Protein AF-A0A3A6PXC2-F1 (afdb_monomer_lite)

Structure (mmCIF, N/CA/C/O backbone):
data_AF-A0A3A6PXC2-F1
#
_entry.id   AF-A0A3A6PXC2-F1
#
loop_
_atom_site.group_PDB
_atom_site.id
_atom_site.type_symbol
_atom_site.label_atom_id
_atom_site.label_alt_id
_atom_site.label_comp_id
_atom_site.label_asym_id
_atom_site.label_entity_id
_atom_site.label_seq_id
_atom_site.pdbx_PDB_ins_code
_atom_site.Cartn_x
_atom_site.Cartn_y
_atom_site.Cartn_z
_atom_site.occupancy
_atom_site.B_iso_or_equiv
_atom_site.auth_seq_id
_atom_site.auth_comp_id
_atom_site.auth_asym_id
_atom_site.auth_atom_id
_atom_site.pdbx_PDB_model_num
ATOM 1 N N . MET A 1 1 ? -45.594 3.879 29.339 1.00 39.38 1 MET A N 1
ATOM 2 C CA . MET A 1 1 ? -45.271 2.847 28.334 1.00 39.38 1 MET A CA 1
ATOM 3 C C . MET A 1 1 ? -44.007 3.295 27.635 1.00 39.38 1 MET A C 1
ATOM 5 O O . MET A 1 1 ? -43.981 4.380 27.077 1.00 39.38 1 MET A O 1
ATOM 9 N N . THR A 1 2 ? -42.947 2.521 27.830 1.00 51.12 2 THR A N 1
ATOM 10 C CA . THR A 1 2 ? -41.577 2.741 27.362 1.00 51.12 2 THR A CA 1
ATOM 11 C C . THR A 1 2 ? -41.504 2.611 25.846 1.00 51.12 2 THR A C 1
ATOM 13 O O . THR A 1 2 ? -41.830 1.552 25.313 1.00 51.12 2 THR A O 1
ATOM 16 N N . GLY A 1 3 ? -41.077 3.672 25.174 1.00 45.81 3 GLY A N 1
ATOM 17 C CA . GLY A 1 3 ? -40.909 3.715 23.724 1.00 45.81 3 GLY A CA 1
ATOM 18 C C . GLY A 1 3 ? -39.693 4.537 23.320 1.00 45.81 3 GLY A C 1
ATOM 1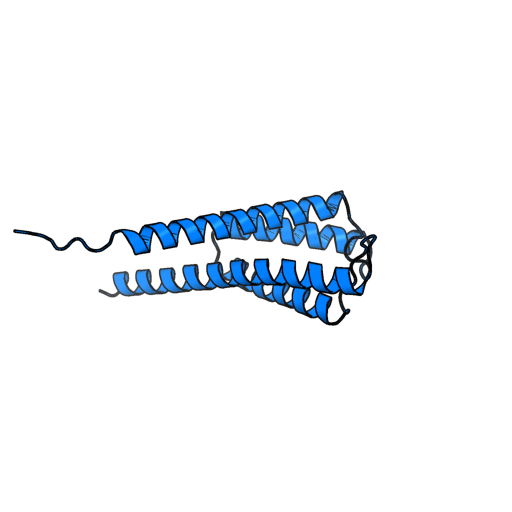9 O O . GLY A 1 3 ? -39.724 5.183 22.283 1.00 45.81 3 GLY A O 1
ATOM 20 N N . ASP A 1 4 ? -38.638 4.532 24.135 1.00 45.41 4 ASP A N 1
ATOM 21 C CA . ASP A 1 4 ? -37.338 5.064 23.731 1.00 45.41 4 ASP A CA 1
ATOM 22 C C . ASP A 1 4 ? -36.586 3.969 22.971 1.00 45.41 4 ASP A C 1
ATOM 24 O O . ASP A 1 4 ? -35.640 3.348 23.458 1.00 45.41 4 ASP A O 1
ATOM 28 N N . GLU A 1 5 ? -37.044 3.696 21.749 1.00 48.22 5 GLU A N 1
ATOM 29 C CA . GLU A 1 5 ? -36.219 3.023 20.753 1.00 48.22 5 GLU A CA 1
ATOM 30 C C . GLU A 1 5 ? -35.092 3.982 20.354 1.00 48.22 5 GLU A C 1
ATOM 32 O O . GLU A 1 5 ? -35.161 4.689 19.348 1.00 48.22 5 GLU A O 1
ATOM 37 N N . GLN A 1 6 ? -34.017 4.015 21.147 1.00 50.78 6 GLN A N 1
ATOM 38 C CA . GLN A 1 6 ? -32.737 4.507 20.648 1.00 50.78 6 GLN A CA 1
ATOM 39 C C . GLN A 1 6 ? -32.433 3.752 19.345 1.00 50.78 6 GLN A C 1
ATOM 41 O O . GLN A 1 6 ? -32.442 2.513 19.337 1.00 50.78 6 GLN A O 1
ATOM 46 N N . PRO A 1 7 ? -32.188 4.450 18.223 1.00 46.53 7 PRO A N 1
ATOM 47 C CA . PRO A 1 7 ? -32.048 3.778 16.947 1.00 46.53 7 PRO A CA 1
ATOM 48 C C . PRO A 1 7 ? -30.805 2.894 17.026 1.00 46.53 7 PRO A C 1
ATOM 50 O O . PRO A 1 7 ? -29.698 3.399 17.138 1.00 46.53 7 PRO A O 1
ATOM 53 N N . ARG A 1 8 ? -30.956 1.569 16.920 1.00 53.81 8 ARG A N 1
ATOM 54 C CA . ARG A 1 8 ? -29.842 0.594 16.837 1.00 53.81 8 ARG A CA 1
ATOM 55 C C . ARG A 1 8 ? -28.991 0.731 15.558 1.00 53.81 8 ARG A C 1
ATOM 57 O O . ARG A 1 8 ? -28.080 -0.057 15.321 1.00 53.81 8 ARG A O 1
ATOM 64 N N . LYS A 1 9 ? -29.288 1.718 14.707 1.00 49.50 9 LYS A N 1
ATOM 65 C CA . LYS A 1 9 ? -28.683 1.920 13.383 1.00 49.50 9 LYS A CA 1
ATOM 66 C C . LYS A 1 9 ? -27.254 2.511 13.359 1.00 49.50 9 LYS A C 1
ATOM 68 O O . LYS A 1 9 ? -26.530 2.121 12.447 1.00 49.50 9 LYS A O 1
ATOM 73 N N . PRO A 1 10 ? -26.775 3.368 14.287 1.00 56.66 10 PRO A N 1
ATOM 74 C CA . PRO A 1 10 ? -25.439 3.952 14.170 1.00 56.66 10 PRO A CA 1
ATOM 75 C C . PRO A 1 10 ? -24.327 2.938 14.487 1.00 56.66 10 PRO A C 1
ATOM 77 O O . PRO A 1 10 ? -23.282 2.962 13.843 1.00 56.66 10 PRO A O 1
ATOM 80 N N . VAL A 1 11 ? -24.570 1.989 15.400 1.00 58.62 11 VAL A N 1
ATOM 81 C CA . VAL A 1 11 ? -23.572 0.979 15.804 1.00 58.62 11 VAL A CA 1
ATOM 82 C C . VAL A 1 11 ? -23.338 -0.060 14.702 1.00 58.62 11 VAL A C 1
ATOM 84 O O . VAL A 1 11 ? -22.196 -0.397 14.398 1.00 58.62 11 VAL A O 1
ATOM 87 N N . ALA A 1 12 ? -24.406 -0.531 14.049 1.00 66.88 12 ALA A N 1
ATOM 88 C CA . ALA A 1 12 ? -24.303 -1.519 12.973 1.00 66.88 12 ALA A CA 1
ATOM 89 C C . ALA A 1 12 ? -23.594 -0.961 11.727 1.00 66.88 12 ALA A C 1
ATOM 91 O O . ALA A 1 12 ? -22.781 -1.654 11.119 1.00 66.88 12 ALA A O 1
ATOM 92 N N . VAL A 1 13 ? -23.860 0.302 11.371 1.00 72.19 13 VAL A N 1
ATOM 93 C CA . VAL A 1 13 ? -23.181 0.973 10.250 1.00 72.19 13 VAL A CA 1
ATOM 94 C C . VAL A 1 13 ? -21.704 1.196 10.573 1.00 72.19 13 VAL A C 1
ATOM 96 O O . VAL A 1 13 ? -20.858 0.917 9.729 1.00 72.19 13 VAL A O 1
ATOM 99 N N . GLY A 1 14 ? -21.377 1.617 11.801 1.00 73.88 14 GLY A N 1
ATOM 100 C CA . GLY A 1 14 ? -19.990 1.776 12.245 1.00 73.88 14 GLY A CA 1
ATOM 101 C C . GLY A 1 14 ? -19.184 0.476 12.160 1.00 73.88 14 GLY A C 1
ATOM 102 O O . GLY A 1 14 ? -18.092 0.472 11.593 1.00 73.88 14 GLY A O 1
ATOM 103 N N . LEU A 1 15 ? -19.749 -0.640 12.636 1.00 78.38 15 LEU A N 1
ATOM 104 C CA . LEU A 1 15 ? -19.118 -1.963 12.561 1.00 78.38 15 LEU A CA 1
ATOM 105 C C . LEU A 1 15 ? -18.942 -2.444 11.112 1.00 78.38 15 LEU A C 1
ATOM 107 O O . LEU A 1 15 ? -17.912 -3.023 10.765 1.00 78.38 15 LEU A O 1
ATOM 111 N N . LEU A 1 16 ? -19.934 -2.199 10.254 1.00 82.88 16 LEU A N 1
ATOM 112 C CA . LEU A 1 16 ? -19.885 -2.597 8.849 1.00 82.88 16 LEU A CA 1
ATOM 113 C C . LEU A 1 16 ? -18.808 -1.819 8.083 1.00 82.88 16 LEU A C 1
ATOM 115 O O . LEU A 1 16 ? -18.021 -2.424 7.357 1.00 82.88 16 LEU A O 1
ATOM 119 N N . VAL A 1 17 ? -18.718 -0.502 8.287 1.00 85.44 17 VAL A N 1
ATOM 120 C CA . VAL A 1 17 ? -17.665 0.334 7.688 1.00 85.44 17 VAL A CA 1
ATOM 121 C C . VAL A 1 17 ? -16.286 -0.081 8.202 1.00 85.44 17 VAL A C 1
ATOM 123 O O . VAL A 1 17 ? -15.352 -0.203 7.409 1.00 85.44 17 VAL A O 1
ATOM 126 N N . ASP A 1 18 ? -16.156 -0.360 9.501 1.00 85.06 18 ASP A N 1
ATOM 127 C CA . ASP A 1 18 ? -14.908 -0.843 10.096 1.00 85.06 18 ASP A CA 1
ATOM 128 C C . ASP A 1 18 ? -14.448 -2.170 9.471 1.00 85.06 18 ASP A C 1
ATOM 130 O O . ASP A 1 18 ? -13.289 -2.305 9.069 1.00 85.06 18 ASP A O 1
ATOM 134 N N . THR A 1 19 ? -15.380 -3.112 9.309 1.00 87.12 19 THR A N 1
ATOM 135 C CA . THR A 1 19 ? -15.132 -4.433 8.717 1.00 87.12 19 THR A CA 1
ATOM 136 C C . THR A 1 19 ? -14.744 -4.324 7.244 1.00 87.12 19 THR A C 1
ATOM 138 O O . THR A 1 19 ? -13.760 -4.931 6.825 1.00 87.12 19 THR A O 1
ATOM 141 N N . LEU A 1 20 ? -15.470 -3.518 6.460 1.00 90.44 20 LEU A N 1
ATOM 142 C CA . LEU A 1 20 ? -15.156 -3.273 5.049 1.00 90.44 20 LEU A CA 1
ATOM 143 C C . LEU A 1 20 ? -13.782 -2.621 4.883 1.00 90.44 20 LEU A C 1
ATOM 145 O O . LEU A 1 20 ? -13.010 -3.022 4.014 1.00 90.44 20 LEU A O 1
ATOM 149 N N . THR A 1 21 ? -13.454 -1.660 5.746 1.00 90.88 21 THR A N 1
ATOM 150 C CA . THR A 1 21 ? -12.146 -0.998 5.740 1.00 90.88 21 THR A CA 1
ATOM 151 C C . THR A 1 21 ? -11.038 -2.002 6.054 1.00 90.88 21 THR A C 1
ATOM 153 O O . THR A 1 21 ? -10.038 -2.056 5.344 1.00 90.88 21 THR A O 1
ATOM 156 N N . THR A 1 22 ? -11.222 -2.855 7.066 1.00 91.81 22 THR A N 1
ATOM 157 C CA . THR A 1 22 ? -10.271 -3.933 7.380 1.00 91.81 22 THR A CA 1
ATOM 158 C C . THR A 1 22 ? -10.102 -4.899 6.209 1.00 91.81 22 THR A C 1
ATOM 160 O O . THR A 1 22 ? -8.975 -5.243 5.862 1.00 91.81 22 THR A O 1
ATOM 163 N N . ALA A 1 23 ? -11.198 -5.321 5.575 1.00 93.62 23 ALA A N 1
ATOM 164 C CA . ALA A 1 23 ? -11.156 -6.237 4.440 1.00 93.62 23 ALA A CA 1
ATOM 165 C C . ALA A 1 23 ? -10.403 -5.629 3.248 1.00 93.62 23 ALA A C 1
ATOM 167 O O . ALA A 1 23 ? -9.532 -6.284 2.679 1.00 93.62 23 ALA A O 1
ATOM 168 N N . LEU A 1 24 ? -10.672 -4.362 2.920 1.00 94.81 24 LEU A N 1
ATOM 169 C CA . LEU A 1 24 ? -9.951 -3.616 1.887 1.00 94.81 24 LEU A CA 1
ATOM 170 C C . LEU A 1 24 ? -8.442 -3.581 2.168 1.00 94.81 24 LEU A C 1
ATOM 172 O O . LEU A 1 24 ? -7.641 -3.835 1.271 1.00 94.81 24 LEU A O 1
ATOM 176 N N . LEU A 1 25 ? -8.057 -3.303 3.415 1.00 94.38 25 LEU A N 1
ATOM 177 C CA . LEU A 1 25 ? -6.659 -3.290 3.842 1.00 94.38 25 LEU A CA 1
ATOM 178 C C . LEU A 1 25 ? -6.012 -4.673 3.696 1.00 94.38 25 LEU A C 1
ATOM 180 O O . LEU A 1 25 ? -4.928 -4.782 3.133 1.00 94.38 25 LEU A O 1
ATOM 184 N N . ILE A 1 26 ? -6.687 -5.745 4.113 1.00 95.06 26 ILE A N 1
ATOM 185 C CA . ILE A 1 26 ? -6.180 -7.115 3.938 1.00 95.06 26 ILE A CA 1
ATOM 186 C C . ILE A 1 26 ? -5.982 -7.441 2.452 1.00 95.06 26 ILE A C 1
ATOM 188 O O . ILE A 1 26 ? -4.926 -7.949 2.075 1.00 95.06 26 ILE A O 1
ATOM 192 N N . VAL A 1 27 ? -6.958 -7.117 1.600 1.00 96.38 27 VAL A N 1
ATOM 193 C CA . VAL A 1 27 ? -6.854 -7.328 0.147 1.00 96.38 27 VAL A CA 1
ATOM 194 C C . VAL A 1 27 ? -5.666 -6.559 -0.424 1.00 96.38 27 VAL A C 1
ATOM 196 O O . VAL A 1 27 ? -4.891 -7.120 -1.195 1.00 96.38 27 VAL A O 1
ATOM 199 N N . TRP A 1 28 ? -5.469 -5.308 -0.006 1.00 95.12 28 TRP A N 1
ATOM 200 C CA . TRP A 1 28 ? -4.329 -4.504 -0.439 1.00 95.12 28 TRP A CA 1
ATOM 201 C C . TRP A 1 28 ? -2.988 -5.085 0.016 1.00 95.12 28 TRP A C 1
ATOM 203 O O . TRP A 1 28 ? -2.034 -5.127 -0.760 1.00 95.12 28 TRP A O 1
ATOM 213 N N . ALA A 1 29 ? -2.910 -5.584 1.251 1.00 95.44 29 ALA A N 1
ATOM 214 C CA . ALA A 1 29 ? -1.707 -6.235 1.749 1.00 95.44 29 ALA A CA 1
ATOM 215 C C . ALA A 1 29 ? -1.350 -7.476 0.927 1.00 95.44 29 ALA A C 1
ATOM 217 O O . ALA A 1 29 ? -0.198 -7.650 0.535 1.00 95.44 29 ALA A O 1
ATOM 218 N N . ILE A 1 30 ? -2.344 -8.318 0.635 1.00 95.81 30 ILE A N 1
ATOM 219 C CA . ILE A 1 30 ? -2.161 -9.511 -0.194 1.00 95.81 30 ILE A CA 1
ATOM 220 C C . ILE A 1 30 ? -1.746 -9.108 -1.611 1.00 95.81 30 ILE A C 1
ATOM 222 O O . ILE A 1 30 ? -0.823 -9.704 -2.158 1.00 95.81 30 ILE A O 1
ATOM 226 N N . ALA A 1 31 ? -2.363 -8.076 -2.191 1.00 94.50 31 ALA A N 1
ATOM 227 C CA . ALA A 1 31 ? -1.980 -7.568 -3.504 1.00 94.50 31 ALA A CA 1
ATOM 228 C C . ALA A 1 31 ? -0.512 -7.108 -3.534 1.00 94.50 31 ALA A C 1
ATOM 230 O O . ALA A 1 31 ? 0.208 -7.459 -4.464 1.00 94.50 31 ALA A O 1
ATOM 231 N N . ALA A 1 32 ? -0.039 -6.406 -2.498 1.00 93.69 32 ALA A N 1
ATOM 232 C CA . ALA A 1 32 ? 1.362 -5.999 -2.379 1.00 93.69 32 ALA A CA 1
ATOM 233 C C . ALA A 1 32 ? 2.318 -7.203 -2.238 1.00 93.69 32 ALA A C 1
ATOM 235 O O . ALA A 1 32 ? 3.371 -7.238 -2.874 1.00 93.69 32 ALA A O 1
ATOM 236 N N . LEU A 1 33 ? 1.939 -8.223 -1.460 1.00 96.06 33 LEU A N 1
ATOM 237 C CA . LEU A 1 33 ? 2.711 -9.467 -1.334 1.00 96.06 33 LEU A CA 1
ATOM 238 C C . LEU A 1 33 ? 2.754 -10.262 -2.642 1.00 96.06 33 LEU A C 1
ATOM 240 O O . LEU A 1 33 ? 3.781 -10.832 -2.981 1.00 96.06 33 LEU A O 1
ATOM 244 N N . MET A 1 34 ? 1.656 -10.302 -3.392 1.00 95.44 34 MET A N 1
ATOM 245 C CA . MET A 1 34 ? 1.632 -10.961 -4.696 1.00 95.44 34 MET A CA 1
ATOM 246 C C . MET A 1 34 ? 2.438 -10.173 -5.727 1.00 95.44 34 MET A C 1
ATOM 248 O O . MET A 1 34 ? 3.163 -10.772 -6.519 1.00 95.44 34 MET A O 1
ATOM 252 N N . ALA A 1 35 ? 2.366 -8.840 -5.697 1.00 91.81 35 ALA A N 1
ATOM 253 C CA . ALA A 1 35 ? 3.139 -7.979 -6.583 1.00 91.81 35 ALA A CA 1
ATOM 254 C C . ALA A 1 35 ? 4.651 -8.171 -6.394 1.00 91.81 35 ALA A C 1
ATOM 256 O O . ALA A 1 35 ? 5.368 -8.222 -7.387 1.00 91.81 35 ALA A O 1
ATOM 257 N N . SER A 1 36 ? 5.134 -8.387 -5.164 1.00 93.69 36 SER A N 1
ATOM 258 C CA . SER A 1 36 ? 6.565 -8.634 -4.922 1.00 93.69 36 SER A CA 1
ATOM 259 C C . SER A 1 36 ? 7.101 -9.907 -5.589 1.00 93.69 36 SER A C 1
ATOM 261 O O . SER A 1 36 ? 8.298 -9.992 -5.854 1.00 93.69 36 SER A O 1
ATOM 263 N N . VAL A 1 37 ? 6.231 -10.880 -5.877 1.00 94.19 37 VAL A N 1
ATOM 264 C CA . VAL A 1 37 ? 6.596 -12.160 -6.500 1.00 94.19 37 VAL A CA 1
ATOM 265 C C . VAL A 1 37 ? 6.303 -12.155 -7.999 1.00 94.19 37 VAL A C 1
ATOM 267 O O . VAL A 1 37 ? 7.130 -12.587 -8.795 1.00 94.19 37 VAL A O 1
ATOM 270 N N . VAL A 1 38 ? 5.118 -11.683 -8.389 1.00 93.44 38 VAL A N 1
ATOM 271 C CA . VAL A 1 38 ? 4.609 -11.780 -9.766 1.00 93.44 38 VAL A CA 1
ATOM 272 C C . VAL A 1 38 ? 5.058 -10.599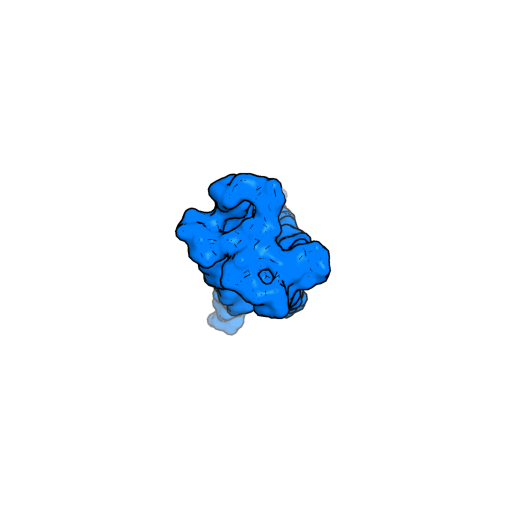 -10.629 1.00 93.44 38 VAL A C 1
ATOM 274 O O . VAL A 1 38 ? 5.220 -10.750 -11.837 1.00 93.44 38 VAL A O 1
ATOM 277 N N . ALA A 1 39 ? 5.278 -9.431 -10.026 1.00 91.00 39 ALA A N 1
ATOM 278 C CA . ALA A 1 39 ? 5.713 -8.216 -10.707 1.00 91.00 39 ALA A CA 1
ATOM 279 C C . ALA A 1 39 ? 6.825 -7.511 -9.900 1.00 91.00 39 ALA A C 1
ATOM 281 O O . ALA A 1 39 ? 6.645 -6.379 -9.447 1.00 91.00 39 ALA A O 1
ATOM 282 N N . PRO A 1 40 ? 7.987 -8.162 -9.696 1.00 90.25 40 PRO A N 1
ATOM 283 C CA . PRO A 1 40 ? 9.037 -7.650 -8.813 1.00 90.25 40 PRO A CA 1
ATOM 284 C C . PRO A 1 40 ? 9.619 -6.306 -9.285 1.00 90.25 40 PRO A C 1
ATOM 286 O O . PRO A 1 40 ? 10.083 -5.519 -8.463 1.00 90.25 40 PRO A O 1
ATOM 289 N N . ASP A 1 41 ? 9.519 -5.998 -10.580 1.00 91.88 41 ASP A N 1
ATOM 290 C CA . ASP A 1 41 ? 9.955 -4.740 -11.204 1.00 91.88 41 ASP A CA 1
ATOM 291 C C . ASP A 1 41 ? 8.859 -3.667 -11.300 1.00 91.88 41 ASP A C 1
ATOM 293 O O . ASP A 1 41 ? 9.027 -2.666 -11.992 1.00 91.88 41 ASP A O 1
ATOM 297 N N . LEU A 1 42 ? 7.719 -3.855 -10.626 1.00 89.00 42 LEU A N 1
ATOM 298 C CA . LEU A 1 42 ? 6.545 -2.993 -10.782 1.00 89.00 42 LEU A CA 1
ATOM 299 C C . LEU A 1 42 ? 6.829 -1.506 -10.482 1.00 89.00 42 LEU A C 1
ATOM 301 O O . LEU A 1 42 ? 6.226 -0.644 -11.125 1.00 89.00 42 LEU A O 1
ATOM 305 N N . ILE A 1 43 ? 7.762 -1.183 -9.576 1.00 89.50 43 ILE A N 1
ATOM 306 C CA . ILE A 1 43 ? 8.297 0.180 -9.428 1.00 89.50 43 ILE A CA 1
ATOM 307 C C . ILE A 1 43 ? 9.506 0.336 -10.361 1.00 89.50 43 ILE A C 1
ATOM 309 O O . ILE A 1 43 ? 10.641 0.033 -10.000 1.00 89.50 43 ILE A O 1
ATOM 313 N N . GLY A 1 44 ? 9.261 0.847 -11.567 1.00 84.81 44 GLY A N 1
ATOM 314 C CA . GLY A 1 44 ? 10.227 0.897 -12.667 1.00 84.81 44 GLY A CA 1
ATOM 315 C C . GLY A 1 44 ? 11.384 1.887 -12.495 1.00 84.81 44 GLY A C 1
ATOM 316 O O . GLY A 1 44 ? 12.284 1.923 -13.328 1.00 84.81 44 GLY A O 1
ATOM 317 N N . ASN A 1 45 ? 11.378 2.713 -11.446 1.00 87.50 45 ASN A N 1
ATOM 318 C CA . ASN A 1 45 ? 12.502 3.581 -11.077 1.00 87.50 45 ASN A CA 1
ATOM 319 C C . ASN A 1 45 ? 13.354 3.029 -9.916 1.00 87.50 45 ASN A C 1
ATOM 321 O O . ASN A 1 45 ? 14.291 3.702 -9.487 1.00 87.50 45 ASN A O 1
ATOM 325 N N . LEU A 1 46 ? 13.048 1.831 -9.412 1.00 88.38 46 LEU A N 1
ATOM 326 C CA . LEU A 1 46 ? 13.857 1.111 -8.428 1.00 88.38 46 LEU A CA 1
ATOM 327 C C . LEU A 1 46 ? 14.488 -0.129 -9.068 1.00 88.38 46 LEU A C 1
ATOM 329 O O . LEU A 1 46 ? 13.960 -0.690 -10.021 1.00 88.38 46 LEU A O 1
ATOM 333 N N . VAL A 1 47 ? 15.611 -0.589 -8.513 1.00 92.50 47 VAL A N 1
ATOM 334 C CA . VAL A 1 47 ? 16.149 -1.912 -8.868 1.00 92.50 47 VAL A CA 1
ATOM 335 C C . VAL A 1 47 ? 15.229 -3.013 -8.332 1.00 92.50 47 VAL A C 1
ATOM 337 O O . VAL A 1 47 ? 14.681 -2.877 -7.233 1.00 92.50 47 VAL A O 1
ATOM 340 N N . THR A 1 48 ? 15.112 -4.121 -9.069 1.00 89.31 48 THR A N 1
ATOM 341 C CA . THR A 1 48 ? 14.212 -5.256 -8.786 1.00 89.31 48 THR A CA 1
ATOM 342 C C . THR A 1 48 ? 14.158 -5.667 -7.312 1.00 89.31 48 THR A C 1
ATOM 344 O O . THR A 1 48 ? 13.059 -5.757 -6.762 1.00 89.31 48 THR A O 1
ATOM 347 N N . PRO A 1 49 ? 15.296 -5.855 -6.602 1.00 91.62 49 PRO A N 1
ATOM 348 C CA . PRO A 1 49 ? 15.254 -6.304 -5.211 1.00 91.62 49 PRO A CA 1
ATOM 349 C C . PRO A 1 49 ? 14.644 -5.263 -4.267 1.00 91.62 49 PRO A C 1
ATOM 351 O O . PRO A 1 49 ? 13.970 -5.625 -3.306 1.00 91.62 49 PRO A O 1
ATOM 354 N N . LEU A 1 50 ? 14.860 -3.970 -4.537 1.00 91.31 50 LEU A N 1
ATOM 355 C CA . LEU A 1 50 ? 14.287 -2.886 -3.737 1.00 91.31 50 LEU A CA 1
ATOM 356 C C . LEU A 1 50 ? 12.793 -2.725 -4.013 1.00 91.31 50 LEU A C 1
ATOM 358 O O . LEU A 1 50 ? 12.024 -2.562 -3.069 1.00 91.31 50 LEU A O 1
ATOM 362 N N . SER A 1 51 ? 12.377 -2.814 -5.279 1.00 91.88 51 SER A N 1
ATOM 363 C CA . SER A 1 51 ? 10.962 -2.785 -5.662 1.00 91.88 51 SER A CA 1
ATOM 364 C C . SER A 1 51 ? 10.203 -3.938 -4.992 1.00 91.88 51 SER A C 1
ATOM 366 O O . SER A 1 51 ? 9.340 -3.690 -4.145 1.00 91.88 51 SER A O 1
ATOM 368 N N . ALA A 1 52 ? 10.606 -5.187 -5.242 1.00 91.69 52 ALA A N 1
ATOM 369 C CA . ALA A 1 52 ? 9.996 -6.369 -4.635 1.00 91.69 52 ALA A CA 1
ATOM 370 C C . ALA A 1 52 ? 10.045 -6.339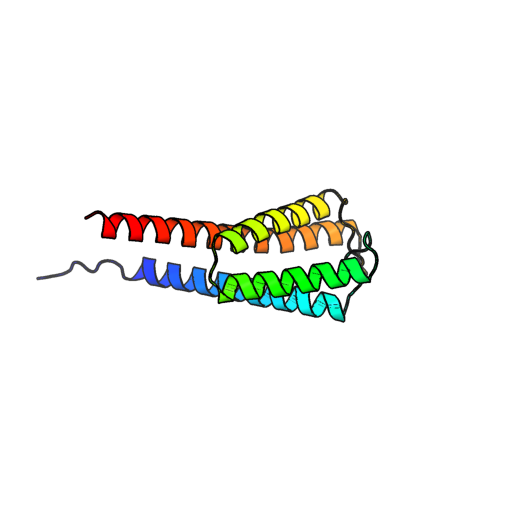 -3.098 1.00 91.69 52 ALA A C 1
ATOM 372 O O . ALA A 1 52 ? 9.032 -6.566 -2.432 1.00 91.69 52 ALA A O 1
ATOM 373 N N . GLY A 1 53 ? 11.204 -6.001 -2.522 1.00 92.81 53 GLY A N 1
ATOM 374 C CA . GLY A 1 53 ? 11.389 -5.913 -1.075 1.00 92.81 53 GLY A CA 1
ATOM 375 C C . GLY A 1 53 ? 10.477 -4.873 -0.425 1.00 92.81 53 GLY A C 1
ATOM 376 O O . GLY A 1 53 ? 9.872 -5.150 0.609 1.00 92.81 53 GLY A O 1
ATOM 377 N N . SER A 1 54 ? 10.317 -3.701 -1.047 1.00 92.00 54 SER A N 1
ATOM 378 C CA . SER A 1 54 ? 9.432 -2.647 -0.539 1.00 92.00 54 SER A CA 1
ATOM 379 C C . SER A 1 54 ? 7.961 -3.071 -0.547 1.00 92.00 54 SER A C 1
ATOM 381 O O . SER A 1 54 ? 7.260 -2.854 0.440 1.00 92.00 54 SER A O 1
ATOM 383 N N . MET A 1 55 ? 7.505 -3.756 -1.599 1.00 93.50 55 MET A N 1
ATOM 384 C CA . MET A 1 55 ? 6.134 -4.270 -1.690 1.00 93.50 55 MET A CA 1
ATOM 385 C C . MET A 1 55 ? 5.871 -5.373 -0.668 1.00 93.50 55 MET A C 1
ATOM 387 O O . MET A 1 55 ? 4.848 -5.348 0.017 1.00 93.50 55 MET A O 1
ATOM 391 N N . ALA A 1 56 ? 6.823 -6.297 -0.511 1.00 95.25 56 ALA A N 1
ATOM 392 C CA . ALA A 1 56 ? 6.738 -7.344 0.497 1.00 95.25 56 ALA A CA 1
ATOM 393 C C . ALA A 1 56 ? 6.670 -6.747 1.910 1.00 95.25 56 ALA A C 1
ATOM 395 O O . ALA A 1 56 ? 5.807 -7.120 2.704 1.00 95.25 56 ALA A O 1
ATOM 396 N N . LEU A 1 57 ? 7.534 -5.771 2.203 1.00 95.31 57 LEU A N 1
ATOM 397 C CA . LEU A 1 57 ? 7.555 -5.078 3.485 1.00 95.31 57 LEU A CA 1
ATOM 398 C C . LEU A 1 57 ? 6.236 -4.343 3.753 1.00 95.31 57 LEU A C 1
ATOM 400 O O . LEU A 1 57 ? 5.686 -4.483 4.841 1.00 95.31 57 LEU A O 1
ATOM 404 N N . ILE A 1 58 ? 5.704 -3.602 2.776 1.00 93.56 58 ILE A N 1
ATOM 405 C CA . ILE A 1 58 ? 4.417 -2.903 2.911 1.00 93.56 58 ILE A CA 1
ATOM 406 C C . ILE A 1 58 ? 3.293 -3.902 3.192 1.00 93.56 58 ILE A C 1
ATOM 408 O O . ILE A 1 58 ? 2.526 -3.697 4.131 1.00 93.56 58 ILE A O 1
ATOM 412 N N . GLY A 1 59 ? 3.215 -4.997 2.433 1.00 93.75 59 GLY A N 1
ATOM 413 C CA . GLY A 1 59 ? 2.201 -6.029 2.637 1.00 93.75 59 GLY A CA 1
ATOM 414 C C . GLY A 1 59 ? 2.271 -6.651 4.035 1.00 93.75 59 GLY A C 1
ATOM 415 O O . GLY A 1 59 ? 1.261 -6.723 4.735 1.00 93.75 59 GLY A O 1
ATOM 416 N N . LEU A 1 60 ? 3.472 -7.017 4.493 1.00 96.62 60 LEU A N 1
ATOM 417 C CA . LEU A 1 60 ? 3.678 -7.564 5.837 1.00 96.62 60 LEU A CA 1
ATOM 418 C C . LEU A 1 60 ? 3.340 -6.553 6.937 1.00 96.62 60 LEU A C 1
ATOM 420 O O . LEU A 1 60 ? 2.655 -6.905 7.896 1.00 96.62 60 LEU A O 1
ATOM 424 N N . LEU A 1 61 ? 3.781 -5.299 6.804 1.00 95.62 61 LEU A N 1
ATOM 425 C CA . LEU A 1 61 ? 3.491 -4.246 7.778 1.00 95.62 61 LEU A CA 1
ATOM 426 C C . LEU A 1 61 ? 1.997 -3.946 7.865 1.00 95.62 61 LEU A C 1
ATOM 428 O O . LEU A 1 61 ? 1.501 -3.657 8.951 1.00 95.62 61 LEU A O 1
ATOM 432 N N . LEU A 1 62 ? 1.276 -4.028 6.750 1.00 93.56 62 LEU A N 1
ATOM 433 C CA . LEU A 1 62 ? -0.151 -3.746 6.708 1.00 93.56 62 LEU A CA 1
ATOM 434 C C . LEU A 1 62 ? -0.969 -4.896 7.314 1.00 93.56 62 LEU A C 1
ATOM 436 O O . LEU A 1 62 ? -1.853 -4.632 8.129 1.00 93.56 62 LEU A O 1
ATOM 440 N N . LEU A 1 63 ? -0.607 -6.161 7.051 1.00 95.31 63 LEU A N 1
ATOM 441 C CA . LEU A 1 63 ? -1.159 -7.307 7.794 1.00 95.31 63 LEU A CA 1
ATOM 442 C C . LEU A 1 63 ? -0.842 -7.210 9.288 1.00 95.31 63 LEU A C 1
ATOM 444 O O . LEU A 1 63 ? -1.712 -7.438 10.125 1.00 95.31 63 LEU A O 1
ATOM 448 N N . TRP A 1 64 ? 0.387 -6.828 9.632 1.00 94.75 64 TRP A N 1
ATOM 449 C CA . TRP A 1 64 ? 0.800 -6.646 11.019 1.00 94.75 64 TRP A CA 1
ATOM 450 C C . TRP A 1 64 ? 0.016 -5.527 11.713 1.00 94.75 64 TRP A C 1
ATOM 452 O O . TRP A 1 64 ? -0.406 -5.690 12.858 1.00 94.75 64 TRP A O 1
ATOM 462 N N . ALA A 1 65 ? -0.234 -4.412 11.022 1.00 91.94 65 ALA A N 1
ATOM 463 C CA . ALA A 1 65 ? -1.043 -3.306 11.524 1.00 91.94 65 ALA A CA 1
ATOM 464 C C . ALA A 1 65 ? -2.487 -3.742 11.802 1.00 91.94 65 ALA A C 1
ATOM 466 O O . ALA A 1 65 ? -3.024 -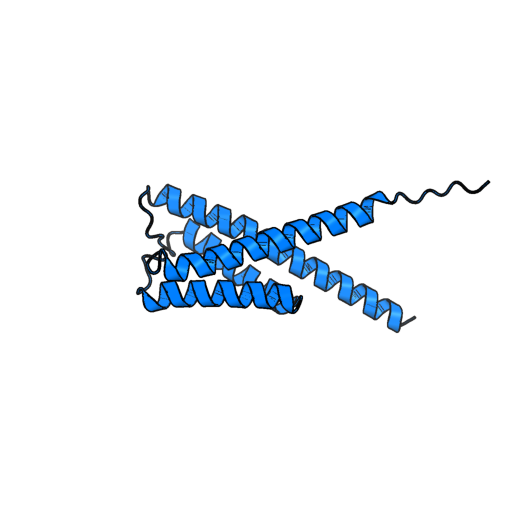3.394 12.854 1.00 91.94 65 ALA A O 1
ATOM 467 N N . VAL A 1 66 ? -3.073 -4.550 10.908 1.00 92.25 66 VAL A N 1
ATOM 468 C CA . VAL A 1 66 ? -4.405 -5.149 11.083 1.00 92.25 66 VAL A CA 1
ATOM 469 C C . VAL A 1 66 ? -4.433 -6.111 12.271 1.00 92.25 66 VAL A C 1
ATOM 471 O O . VAL A 1 66 ? -5.281 -5.960 13.145 1.00 92.25 66 VAL A O 1
ATOM 474 N N . LEU A 1 67 ? -3.481 -7.043 12.362 1.00 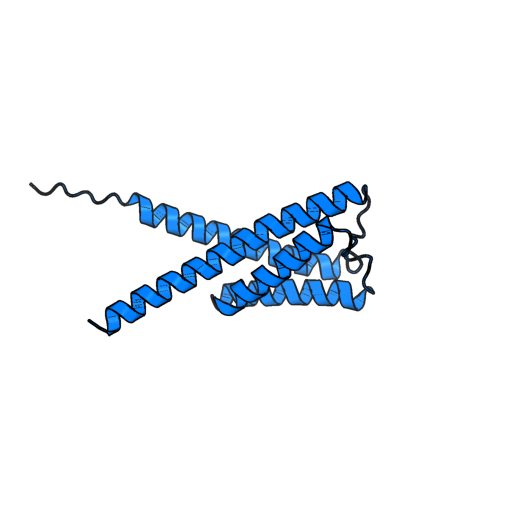92.19 67 LEU A N 1
ATOM 475 C CA . LEU A 1 67 ? -3.416 -8.032 13.446 1.00 92.19 67 LEU A CA 1
ATOM 476 C C . LEU A 1 67 ? -3.209 -7.394 14.823 1.00 92.19 67 LEU A C 1
ATOM 478 O O . LEU A 1 67 ? -3.832 -7.797 15.801 1.00 92.19 67 LEU A O 1
ATOM 482 N N . ARG A 1 68 ? -2.325 -6.395 14.914 1.00 89.50 68 ARG A N 1
ATOM 483 C CA . ARG A 1 68 ? -2.045 -5.669 16.165 1.00 89.50 68 ARG A CA 1
ATOM 484 C C . ARG A 1 68 ? -3.060 -4.567 16.450 1.00 89.50 68 ARG A C 1
ATOM 486 O O . ARG A 1 68 ? -2.972 -3.956 17.511 1.00 89.50 68 ARG A O 1
ATOM 493 N N . ASN A 1 69 ? -3.954 -4.284 15.503 1.00 86.25 69 ASN A N 1
ATOM 494 C CA . ASN A 1 69 ? -4.893 -3.168 15.527 1.00 86.25 69 ASN A CA 1
ATOM 495 C C . ASN A 1 69 ? -4.231 -1.846 15.978 1.00 86.25 69 ASN A C 1
ATOM 497 O O . ASN A 1 69 ? -4.693 -1.161 16.889 1.00 86.25 69 ASN A O 1
ATOM 501 N N . SER A 1 70 ? -3.069 -1.525 15.396 1.00 86.31 70 SER A N 1
ATOM 502 C CA . SER A 1 70 ? -2.185 -0.465 15.900 1.00 86.31 70 SER A CA 1
ATOM 503 C C . SER A 1 70 ? -2.397 0.866 15.185 1.00 86.31 70 SER A C 1
ATOM 505 O O . SER A 1 70 ? -2.033 1.024 14.018 1.00 86.31 70 SER A O 1
ATOM 507 N N . ARG A 1 71 ? -2.879 1.873 15.928 1.00 85.75 71 ARG A N 1
ATOM 508 C CA . ARG A 1 71 ? -3.066 3.250 15.436 1.00 85.75 71 ARG A CA 1
ATOM 509 C C . ARG A 1 71 ? -1.802 3.830 14.806 1.00 85.75 71 ARG A C 1
ATOM 511 O O . ARG A 1 71 ? -1.875 4.461 13.758 1.00 85.75 71 ARG A O 1
ATOM 518 N N . ILE A 1 72 ? -0.653 3.663 15.463 1.00 88.44 72 ILE A N 1
ATOM 519 C CA . ILE A 1 72 ? 0.601 4.286 15.017 1.00 88.44 72 ILE A CA 1
ATOM 520 C C . ILE A 1 72 ? 1.046 3.664 13.690 1.00 88.44 72 ILE A C 1
ATOM 522 O O . ILE A 1 72 ? 1.457 4.385 12.785 1.00 88.44 72 ILE A O 1
ATOM 526 N N . LEU A 1 73 ? 0.911 2.341 13.548 1.00 90.88 73 LEU A N 1
ATOM 527 C CA . LEU A 1 73 ? 1.245 1.657 12.299 1.00 90.88 73 LEU A CA 1
ATOM 528 C C . LEU A 1 73 ? 0.315 2.079 11.162 1.00 90.88 73 LEU A C 1
ATOM 530 O O . LEU A 1 73 ? 0.807 2.390 10.081 1.00 90.88 73 LEU A O 1
ATOM 534 N N . PHE A 1 74 ? -0.995 2.174 11.407 1.00 92.44 74 PHE A N 1
ATOM 535 C CA . PHE A 1 74 ? -1.924 2.696 10.402 1.00 92.44 74 PHE A CA 1
ATOM 536 C C . PHE A 1 74 ? -1.592 4.136 10.000 1.00 92.44 74 PHE A C 1
ATOM 538 O O . PHE A 1 74 ? -1.580 4.437 8.809 1.00 92.44 74 PHE A O 1
ATOM 545 N N . GLY A 1 75 ? -1.235 4.999 10.956 1.00 90.44 75 GLY A N 1
ATOM 546 C CA . GLY A 1 75 ? -0.844 6.381 10.676 1.00 90.44 75 GLY A CA 1
ATOM 547 C C . GLY A 1 75 ? 0.443 6.485 9.853 1.00 90.44 75 GLY A C 1
ATOM 548 O O . GLY A 1 75 ? 0.498 7.239 8.883 1.00 90.44 75 GLY A O 1
ATOM 549 N N . MET A 1 76 ? 1.469 5.694 10.184 1.00 94.81 76 MET A N 1
ATOM 550 C CA . MET A 1 76 ? 2.718 5.651 9.412 1.00 94.81 76 MET A CA 1
ATOM 551 C C . MET A 1 76 ? 2.495 5.121 7.991 1.00 94.81 76 MET A C 1
ATOM 553 O O . MET A 1 76 ? 2.985 5.710 7.026 1.00 94.81 76 MET A O 1
ATOM 557 N N . LEU A 1 77 ? 1.714 4.047 7.846 1.00 94.12 77 LEU A N 1
ATOM 558 C CA . LEU A 1 77 ? 1.357 3.495 6.540 1.00 94.12 77 LEU A CA 1
ATOM 559 C C . LEU A 1 77 ? 0.506 4.477 5.727 1.00 94.12 77 LEU A C 1
ATOM 561 O O . LEU A 1 77 ? 0.687 4.562 4.514 1.00 94.12 77 LEU A O 1
ATOM 565 N N . ALA A 1 78 ? -0.377 5.250 6.369 1.00 94.50 78 ALA A N 1
ATOM 566 C CA . ALA A 1 78 ? -1.158 6.288 5.702 1.00 94.50 78 ALA A CA 1
ATOM 567 C C . ALA A 1 78 ? -0.243 7.347 5.078 1.00 94.50 78 ALA A C 1
ATOM 569 O O . ALA A 1 78 ? -0.367 7.631 3.890 1.00 94.50 78 ALA A O 1
ATOM 570 N N . LEU A 1 79 ? 0.720 7.875 5.843 1.00 94.56 79 LEU A N 1
ATOM 571 C CA . LEU A 1 79 ? 1.689 8.855 5.342 1.00 94.56 79 LEU A CA 1
ATOM 572 C C . LEU A 1 79 ? 2.519 8.296 4.180 1.00 94.56 79 LEU A C 1
ATOM 574 O O . LEU A 1 79 ? 2.666 8.963 3.157 1.00 94.56 79 LEU A O 1
ATOM 578 N N . GLY A 1 80 ? 3.005 7.058 4.303 1.00 92.25 80 GLY A N 1
ATOM 579 C CA . GLY A 1 80 ? 3.727 6.386 3.222 1.00 92.25 80 GLY A CA 1
ATOM 580 C C . GLY A 1 80 ? 2.875 6.229 1.960 1.00 92.25 80 GLY A C 1
ATOM 581 O O . GLY A 1 80 ? 3.326 6.548 0.863 1.00 92.25 80 GLY A O 1
ATOM 582 N N . THR A 1 81 ? 1.614 5.818 2.114 1.00 93.56 81 THR A N 1
ATOM 583 C CA . THR A 1 81 ? 0.679 5.617 0.995 1.00 93.56 81 THR A CA 1
ATOM 584 C C . THR A 1 81 ? 0.300 6.941 0.323 1.00 93.56 81 THR A C 1
ATOM 586 O O . THR A 1 81 ? 0.223 7.005 -0.902 1.00 93.56 81 THR A O 1
ATOM 589 N N . ILE A 1 82 ? 0.148 8.027 1.090 1.00 93.69 82 ILE A N 1
ATOM 590 C CA . ILE A 1 82 ? -0.016 9.385 0.546 1.00 93.69 82 ILE A CA 1
ATOM 591 C C . ILE A 1 82 ? 1.226 9.786 -0.257 1.00 93.69 82 ILE A C 1
ATOM 593 O O . ILE A 1 82 ? 1.097 10.322 -1.355 1.00 93.69 82 ILE A O 1
ATOM 597 N N . GLY A 1 83 ? 2.426 9.478 0.243 1.00 92.62 83 GLY A N 1
ATOM 598 C CA . GLY A 1 83 ? 3.672 9.675 -0.497 1.00 92.62 83 GLY A CA 1
ATOM 599 C C . GLY A 1 83 ? 3.683 8.929 -1.835 1.00 92.62 83 GLY A C 1
ATOM 600 O O . GLY A 1 83 ? 4.073 9.505 -2.847 1.00 92.62 83 GLY A O 1
ATOM 601 N N . VAL A 1 84 ? 3.185 7.687 -1.869 1.00 91.62 84 VAL A N 1
ATOM 602 C CA . VAL A 1 84 ? 3.041 6.905 -3.110 1.00 91.62 84 VAL A CA 1
ATOM 603 C C . VAL A 1 84 ? 2.016 7.528 -4.057 1.00 91.62 84 VAL A C 1
ATOM 605 O O . VAL A 1 84 ? 2.281 7.626 -5.255 1.00 91.62 84 VAL A O 1
ATOM 608 N N . MET A 1 85 ? 0.876 7.990 -3.540 1.00 94.38 85 MET A N 1
ATOM 609 C CA . MET A 1 85 ? -0.147 8.686 -4.327 1.00 94.38 85 MET A CA 1
ATOM 610 C C . MET A 1 85 ? 0.428 9.940 -4.994 1.00 94.38 85 MET A C 1
ATOM 612 O O . MET A 1 85 ? 0.331 10.090 -6.211 1.00 94.38 85 MET A O 1
ATOM 616 N N . VAL A 1 86 ? 1.063 10.815 -4.207 1.00 92.88 86 VAL A N 1
ATOM 617 C CA . VAL A 1 86 ? 1.675 12.053 -4.706 1.00 92.88 86 VAL A CA 1
ATOM 618 C C . VAL A 1 86 ? 2.803 11.730 -5.679 1.00 92.88 86 VAL A C 1
ATOM 620 O O . VAL A 1 86 ? 2.809 12.260 -6.782 1.00 92.88 86 VAL A O 1
ATOM 623 N N . GLY A 1 87 ? 3.707 10.817 -5.315 1.00 90.69 87 GLY A N 1
ATOM 624 C CA . GLY A 1 87 ? 4.835 10.421 -6.157 1.00 90.69 87 GLY A CA 1
ATOM 625 C C . GLY A 1 87 ? 4.405 9.811 -7.490 1.00 90.69 87 GLY A C 1
ATOM 626 O O . GLY A 1 87 ? 5.063 10.047 -8.501 1.00 90.69 87 GLY A O 1
ATOM 627 N N . SER A 1 88 ? 3.291 9.077 -7.515 1.00 91.38 88 SER A N 1
ATOM 628 C CA . SER A 1 88 ? 2.695 8.565 -8.754 1.00 91.38 88 SER A CA 1
ATOM 629 C C . SER A 1 88 ? 2.134 9.702 -9.600 1.00 91.38 88 SER A C 1
ATOM 631 O O . SER A 1 88 ? 2.423 9.776 -10.788 1.00 91.38 88 SER A O 1
ATOM 633 N N . TRP A 1 89 ? 1.392 10.627 -8.984 1.00 88.44 89 TRP A N 1
ATOM 634 C CA . TRP A 1 89 ? 0.793 11.767 -9.677 1.00 88.44 89 TRP A CA 1
ATOM 635 C C . TRP A 1 89 ? 1.834 12.717 -10.281 1.00 88.44 89 TRP A C 1
ATOM 637 O O . TRP A 1 89 ? 1.670 13.196 -11.399 1.00 88.44 89 TRP A O 1
ATOM 647 N N . THR A 1 90 ? 2.926 12.979 -9.561 1.00 88.62 90 THR A N 1
ATOM 648 C CA . THR A 1 90 ? 4.009 13.866 -10.011 1.00 88.62 90 THR A CA 1
ATOM 649 C C . THR A 1 90 ? 5.025 13.170 -10.921 1.00 88.62 90 THR A C 1
ATOM 651 O O . THR A 1 90 ? 5.963 13.814 -11.385 1.00 88.62 90 THR A O 1
ATOM 654 N N . GLY A 1 91 ? 4.876 11.864 -11.172 1.00 84.31 91 GLY A N 1
ATOM 655 C CA . GLY A 1 91 ? 5.787 11.076 -12.011 1.00 84.31 91 GLY A CA 1
ATOM 656 C C . GLY A 1 91 ? 7.143 10.760 -11.366 1.00 84.31 91 GLY A C 1
ATOM 657 O O . GLY A 1 91 ? 8.056 10.283 -12.046 1.00 84.31 91 GLY A O 1
ATOM 658 N N . THR A 1 92 ? 7.287 11.014 -10.062 1.00 87.62 92 THR A N 1
ATOM 659 C CA . THR A 1 92 ? 8.484 10.679 -9.276 1.00 87.62 92 THR A CA 1
ATOM 660 C C . THR A 1 92 ? 8.592 9.175 -9.045 1.00 87.62 92 THR A C 1
ATOM 662 O O . THR A 1 92 ? 9.699 8.651 -8.982 1.00 87.62 92 THR A O 1
ATOM 665 N N . ILE A 1 93 ? 7.454 8.482 -8.939 1.00 87.69 93 ILE A N 1
ATOM 666 C CA . ILE A 1 93 ? 7.342 7.021 -8.972 1.00 87.69 93 ILE A CA 1
ATOM 667 C C . ILE A 1 93 ? 6.863 6.635 -10.365 1.00 87.69 93 ILE A C 1
ATOM 669 O O . ILE A 1 93 ? 5.844 7.137 -10.839 1.00 87.69 93 ILE A O 1
ATOM 673 N N . ARG A 1 94 ? 7.602 5.738 -11.019 1.00 89.31 94 ARG A N 1
ATOM 674 C CA . ARG A 1 94 ? 7.244 5.225 -12.343 1.00 89.31 94 ARG A CA 1
ATOM 675 C C . ARG A 1 94 ? 6.811 3.781 -12.209 1.00 89.31 94 ARG A C 1
ATOM 677 O O . ARG A 1 94 ? 7.515 2.986 -11.597 1.00 89.31 94 ARG A O 1
ATOM 684 N N . TRP A 1 95 ? 5.675 3.450 -12.799 1.00 89.88 95 TRP A N 1
ATOM 685 C CA . TRP A 1 95 ? 5.112 2.107 -12.743 1.00 89.88 95 TRP A CA 1
ATOM 686 C C . TRP A 1 95 ? 5.463 1.347 -14.020 1.00 89.88 95 TRP A C 1
ATOM 688 O O . TRP A 1 95 ? 5.216 1.839 -15.120 1.00 89.88 95 TRP A O 1
ATOM 698 N N . ALA A 1 96 ? 6.048 0.159 -13.882 1.00 89.12 96 ALA A N 1
ATOM 699 C CA . ALA A 1 96 ? 6.409 -0.705 -15.003 1.00 89.12 96 ALA A CA 1
ATOM 700 C C . ALA A 1 96 ? 5.203 -1.559 -15.426 1.00 89.12 96 ALA A C 1
ATOM 702 O O . ALA A 1 96 ? 5.138 -2.759 -15.168 1.00 89.12 96 ALA A O 1
ATOM 703 N N . VAL A 1 97 ? 4.207 -0.918 -16.034 1.00 85.62 97 VAL A N 1
ATOM 704 C CA . VAL A 1 97 ? 2.971 -1.560 -16.502 1.00 85.62 97 VAL A CA 1
ATOM 705 C C . VAL A 1 97 ? 2.834 -1.459 -18.025 1.00 85.62 97 VAL A C 1
ATOM 707 O O . VAL A 1 97 ? 3.364 -0.527 -18.623 1.00 85.62 97 VAL A O 1
ATOM 710 N N . PRO A 1 98 ? 2.125 -2.401 -18.678 1.00 82.62 98 PRO A N 1
ATOM 711 C CA . PRO A 1 98 ? 2.097 -2.517 -20.142 1.00 82.62 98 PRO A CA 1
ATOM 712 C C . PRO A 1 98 ? 1.220 -1.473 -20.859 1.00 82.62 98 PRO A C 1
ATOM 714 O O . PRO A 1 98 ? 1.007 -1.583 -22.064 1.00 82.62 98 PRO A O 1
ATOM 717 N N . TYR A 1 99 ? 0.675 -0.489 -20.142 1.00 84.69 99 TYR A N 1
ATOM 718 C CA . TYR A 1 99 ? -0.211 0.548 -20.678 1.00 84.69 99 TYR A CA 1
ATOM 719 C C . TYR A 1 99 ? 0.371 1.950 -20.451 1.00 84.69 99 TYR A C 1
ATOM 721 O O . TYR A 1 99 ? 1.399 2.096 -19.794 1.00 84.69 99 TYR A O 1
ATOM 729 N N . ASP A 1 100 ? -0.268 2.974 -21.031 1.00 87.25 100 ASP A N 1
ATOM 730 C CA . ASP A 1 100 ? 0.244 4.352 -21.049 1.00 87.25 100 ASP A CA 1
ATOM 731 C C . ASP A 1 100 ? 0.690 4.850 -19.665 1.00 87.25 100 ASP A C 1
ATOM 733 O O . ASP A 1 100 ? -0.002 4.662 -18.660 1.00 87.25 100 ASP A O 1
ATOM 737 N N . THR A 1 101 ? 1.840 5.523 -19.627 1.00 81.19 101 THR A N 1
ATOM 738 C CA . THR A 1 101 ? 2.505 5.967 -18.396 1.00 81.19 101 THR A CA 1
ATOM 739 C C . THR A 1 101 ? 1.675 6.966 -17.594 1.00 81.19 101 THR A C 1
ATOM 741 O O . THR A 1 101 ? 1.726 6.954 -16.364 1.00 81.19 101 THR A O 1
ATOM 744 N N . THR A 1 102 ? 0.872 7.793 -18.264 1.00 84.81 102 THR A N 1
ATOM 745 C CA . THR A 1 102 ? -0.017 8.763 -17.618 1.00 84.81 102 THR A CA 1
ATOM 746 C C . THR A 1 102 ? -1.219 8.051 -17.013 1.00 84.81 102 THR A C 1
ATOM 748 O O . THR A 1 102 ? -1.559 8.277 -15.853 1.00 84.81 102 THR A O 1
ATOM 751 N N . MET A 1 103 ? -1.820 7.116 -17.757 1.00 86.12 103 MET A N 1
ATOM 752 C CA . MET A 1 103 ? -2.905 6.282 -17.231 1.00 86.12 103 MET A CA 1
ATOM 753 C C . MET A 1 103 ? -2.439 5.428 -16.044 1.00 86.12 103 MET A C 1
ATOM 755 O O . MET A 1 103 ? -3.186 5.272 -15.079 1.00 86.12 103 MET A O 1
ATOM 759 N N . ALA A 1 104 ? -1.205 4.919 -16.083 1.00 86.81 104 ALA A N 1
ATOM 760 C CA . ALA A 1 104 ? -0.580 4.161 -15.000 1.00 86.81 104 ALA A CA 1
ATOM 761 C C . ALA A 1 104 ? -0.347 5.005 -13.748 1.00 86.81 104 ALA A C 1
ATOM 763 O O . ALA A 1 104 ? -0.653 4.579 -12.636 1.00 86.81 104 ALA A O 1
ATOM 764 N N . ALA A 1 105 ? 0.163 6.223 -13.925 1.00 87.19 105 ALA A N 1
ATOM 765 C CA . ALA A 1 105 ? 0.337 7.176 -12.841 1.00 87.19 105 ALA A CA 1
ATOM 766 C C . ALA A 1 105 ? -0.998 7.493 -12.151 1.00 87.19 105 ALA A C 1
ATOM 768 O O . ALA A 1 105 ? -1.099 7.404 -10.927 1.00 87.19 105 ALA A O 1
ATOM 769 N N . THR A 1 106 ? -2.039 7.812 -12.927 1.00 88.81 106 THR A N 1
ATOM 770 C CA . THR A 1 106 ? -3.360 8.167 -12.393 1.00 88.81 106 THR A CA 1
ATOM 771 C C . THR A 1 106 ? -4.055 6.988 -11.710 1.00 88.81 106 THR A C 1
ATOM 773 O O . THR A 1 106 ? -4.615 7.164 -10.628 1.00 88.81 106 THR A O 1
ATOM 776 N N . SER A 1 107 ? -4.014 5.787 -12.294 1.00 90.19 107 SER A N 1
ATOM 777 C CA . SER A 1 107 ? -4.663 4.600 -11.719 1.00 90.19 107 SER A CA 1
ATOM 778 C C . SER A 1 107 ? -4.017 4.183 -10.395 1.00 90.19 107 SER A C 1
ATOM 780 O O . SER A 1 107 ? -4.722 3.937 -9.414 1.00 90.19 107 SER A O 1
ATOM 782 N N . MET A 1 108 ? -2.683 4.180 -10.334 1.00 90.44 108 MET A N 1
ATOM 783 C CA . MET A 1 108 ? -1.932 3.833 -9.129 1.00 90.44 108 MET A CA 1
ATOM 784 C C . MET A 1 108 ? -2.062 4.910 -8.052 1.00 90.44 108 MET A C 1
ATOM 786 O O . MET A 1 108 ? -2.224 4.577 -6.878 1.00 90.44 108 MET A O 1
ATOM 790 N N . ALA A 1 109 ? -2.083 6.193 -8.437 1.00 91.00 109 ALA A N 1
ATOM 791 C CA . ALA A 1 109 ? -2.391 7.283 -7.515 1.00 91.00 109 ALA A CA 1
ATOM 792 C C . ALA A 1 109 ? -3.803 7.138 -6.929 1.00 91.00 109 ALA A C 1
ATOM 794 O O . ALA A 1 109 ? -3.979 7.257 -5.720 1.00 91.00 109 ALA A O 1
ATOM 795 N N . GLY A 1 110 ? -4.802 6.823 -7.759 1.00 91.00 110 GLY A N 1
ATOM 796 C CA . GLY A 1 110 ? -6.175 6.596 -7.310 1.00 91.00 110 GLY A CA 1
ATOM 797 C C . GLY A 1 110 ? -6.290 5.417 -6.341 1.00 91.00 110 GLY A C 1
ATOM 798 O O . GLY A 1 110 ? -6.881 5.554 -5.270 1.00 91.00 110 GLY A O 1
ATOM 799 N N . ALA A 1 111 ? -5.671 4.282 -6.674 1.00 92.06 111 ALA A N 1
ATOM 800 C CA . ALA A 1 111 ? -5.655 3.102 -5.815 1.00 92.06 111 ALA A CA 1
ATOM 801 C C . ALA A 1 111 ? -4.967 3.385 -4.466 1.00 92.06 111 ALA A C 1
ATOM 803 O O . ALA A 1 111 ? -5.529 3.090 -3.409 1.00 92.06 111 ALA A O 1
ATOM 804 N N . ALA A 1 112 ? -3.804 4.046 -4.491 1.00 92.12 112 ALA A N 1
ATOM 805 C CA . ALA A 1 112 ? -3.115 4.494 -3.284 1.00 92.12 112 ALA A CA 1
ATOM 806 C C . ALA A 1 112 ? -3.969 5.484 -2.472 1.00 92.12 112 ALA A C 1
ATOM 808 O O . ALA A 1 112 ? -4.023 5.384 -1.250 1.00 92.12 112 ALA A O 1
ATOM 809 N N . GLY A 1 113 ? -4.694 6.394 -3.125 1.00 91.19 113 GLY A N 1
ATOM 810 C CA . GLY A 1 113 ? -5.594 7.341 -2.466 1.00 91.19 113 GLY A CA 1
ATOM 811 C C . GLY A 1 113 ? -6.719 6.656 -1.688 1.00 91.19 113 GLY A C 1
ATOM 812 O O . GLY A 1 113 ? -6.948 6.981 -0.524 1.00 91.19 113 GLY A O 1
ATOM 813 N N . ILE A 1 114 ? -7.377 5.656 -2.284 1.00 94.06 114 ILE A N 1
ATOM 814 C CA . ILE A 1 114 ? -8.436 4.876 -1.616 1.00 94.06 114 ILE A CA 1
ATOM 815 C C . ILE A 1 114 ? -7.889 4.186 -0.359 1.00 94.06 114 ILE A C 1
ATOM 817 O O . ILE A 1 114 ? -8.493 4.242 0.715 1.00 94.06 114 ILE A O 1
ATOM 821 N N . VAL A 1 115 ? -6.712 3.573 -0.472 1.00 94.69 115 VAL A N 1
ATOM 822 C CA . VAL A 1 115 ? -6.054 2.877 0.642 1.00 94.69 115 VAL A CA 1
ATOM 823 C C . VAL A 1 115 ? -5.596 3.863 1.715 1.00 94.69 115 VAL A C 1
ATOM 825 O O . VAL A 1 115 ? -5.768 3.601 2.904 1.00 94.69 115 VAL A O 1
ATOM 828 N N . ALA A 1 116 ? -5.071 5.025 1.324 1.00 93.75 116 ALA A N 1
ATOM 829 C CA . ALA A 1 116 ? -4.686 6.081 2.250 1.00 93.75 116 ALA A CA 1
ATOM 830 C C . ALA A 1 116 ? -5.885 6.557 3.080 1.00 93.75 116 ALA A C 1
ATOM 832 O O . ALA A 1 116 ? -5.771 6.669 4.299 1.00 93.75 116 ALA A O 1
ATOM 833 N N . VAL A 1 117 ? -7.049 6.760 2.455 1.00 94.12 117 VAL A N 1
ATOM 834 C CA . VAL A 1 117 ? -8.286 7.123 3.166 1.00 94.12 117 VAL A CA 1
ATOM 835 C C . VAL A 1 117 ? -8.681 6.039 4.170 1.00 94.12 117 VAL A C 1
ATOM 837 O O . VAL A 1 117 ? -8.973 6.358 5.322 1.00 94.12 117 VAL A O 1
ATOM 840 N N . ALA A 1 118 ? -8.624 4.763 3.780 1.00 92.81 118 ALA A N 1
ATOM 841 C CA . ALA A 1 118 ? -8.900 3.638 4.674 1.00 92.81 118 ALA A CA 1
ATOM 842 C C . ALA A 1 118 ? -7.955 3.603 5.893 1.00 92.81 118 ALA A C 1
ATOM 844 O O . ALA A 1 118 ? -8.396 3.418 7.030 1.00 92.81 118 ALA A O 1
ATOM 845 N N . LEU A 1 119 ? -6.657 3.835 5.678 1.00 92.69 119 LEU A N 1
ATOM 846 C CA . LEU A 1 119 ? -5.650 3.882 6.743 1.00 92.69 119 LEU A CA 1
ATOM 847 C C . LEU A 1 119 ? -5.846 5.087 7.676 1.00 92.69 119 LEU A C 1
ATOM 849 O O . LEU A 1 119 ? -5.758 4.945 8.899 1.00 92.69 119 LEU A O 1
ATOM 853 N N . VAL A 1 120 ? -6.151 6.266 7.126 1.00 92.88 120 VAL A N 1
ATOM 854 C CA . VAL A 1 120 ? -6.472 7.469 7.913 1.00 92.88 120 VAL A CA 1
ATOM 855 C C . VAL A 1 120 ? -7.718 7.229 8.758 1.00 92.88 120 VAL A C 1
ATOM 857 O O . VAL A 1 120 ? -7.709 7.515 9.955 1.00 92.88 120 VAL A O 1
ATOM 860 N N . PHE A 1 121 ? -8.760 6.641 8.172 1.00 90.62 121 PHE A N 1
ATOM 861 C CA . PHE A 1 121 ? -9.991 6.314 8.881 1.00 90.62 121 PHE A CA 1
ATOM 862 C C . PHE A 1 121 ? -9.727 5.393 10.079 1.00 90.62 121 PHE A C 1
ATOM 864 O O . PHE A 1 121 ? -10.103 5.733 11.202 1.00 90.62 121 PHE A O 1
ATOM 871 N N . LYS A 1 122 ? -8.972 4.300 9.886 1.00 89.31 122 LYS A N 1
ATOM 872 C CA . LYS A 1 122 ? -8.545 3.410 10.982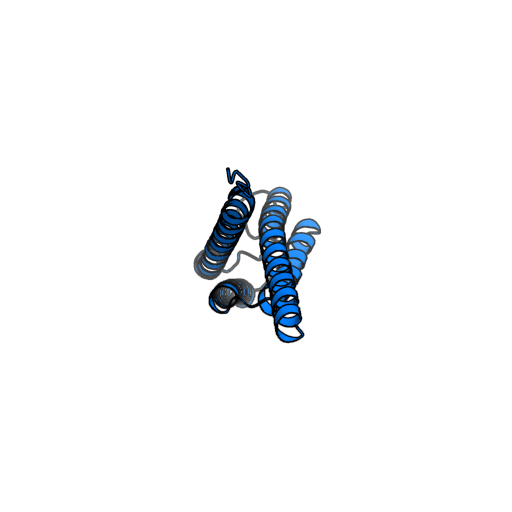 1.00 89.31 122 LYS A CA 1
ATOM 873 C C . LYS A 1 122 ? -7.729 4.132 12.049 1.00 89.31 122 LYS A C 1
ATOM 875 O O . LYS A 1 122 ? -7.921 3.909 13.244 1.00 89.31 122 LYS A O 1
ATOM 880 N N . THR A 1 123 ? -6.841 5.030 11.633 1.00 89.06 123 THR A N 1
ATOM 881 C CA . THR A 1 123 ? -6.021 5.828 12.553 1.00 89.06 123 THR A CA 1
ATOM 882 C C . THR A 1 123 ? -6.889 6.721 13.447 1.00 89.06 123 THR A C 1
ATOM 884 O O . THR A 1 123 ? -6.664 6.785 14.658 1.00 89.06 123 THR A O 1
ATOM 887 N N . ILE A 1 124 ? -7.900 7.381 12.875 1.00 87.00 124 ILE A N 1
ATOM 888 C CA . ILE A 1 124 ? -8.821 8.268 13.602 1.00 87.00 124 ILE A CA 1
ATOM 889 C C . ILE A 1 124 ? -9.748 7.467 14.525 1.00 87.00 124 ILE A C 1
ATOM 891 O O . ILE A 1 124 ? -9.920 7.840 15.688 1.00 87.00 124 ILE A O 1
ATOM 895 N N . GLN A 1 125 ? -10.312 6.353 14.050 1.00 84.38 125 GLN A N 1
ATOM 896 C CA . GLN A 1 125 ? -11.187 5.494 14.856 1.00 84.38 125 GLN A CA 1
ATOM 897 C C . GLN A 1 125 ? -10.482 4.958 16.106 1.00 84.38 125 GLN A C 1
ATOM 899 O O . GLN A 1 125 ? -11.003 5.059 17.213 1.00 84.38 125 GLN A O 1
ATOM 904 N N . LEU A 1 126 ? -9.253 4.459 15.966 1.00 80.31 126 LEU A N 1
ATOM 905 C CA . LEU A 1 126 ? -8.482 3.984 17.119 1.00 80.31 126 LEU A CA 1
ATOM 906 C C . LEU A 1 126 ? -8.042 5.130 18.040 1.00 80.31 126 LEU A C 1
ATOM 908 O O . LEU A 1 126 ? -7.865 4.934 19.241 1.00 80.31 126 LEU A O 1
ATOM 912 N N . GLY A 1 127 ? -7.863 6.336 17.494 1.00 72.94 127 GLY A N 1
ATOM 913 C CA . GLY A 1 127 ? -7.568 7.533 18.279 1.00 72.94 127 GLY A CA 1
ATOM 914 C C . GLY A 1 127 ? -8.740 7.982 19.148 1.00 72.94 127 GLY A C 1
ATOM 915 O O . GLY A 1 127 ? -8.535 8.332 20.305 1.00 72.94 127 GLY A O 1
ATOM 916 N N . THR A 1 128 ? -9.955 7.940 18.607 1.00 70.62 128 THR A N 1
ATOM 917 C CA . THR A 1 128 ? -11.184 8.332 19.314 1.00 70.62 128 THR A CA 1
ATOM 918 C C . THR A 1 128 ? -11.578 7.317 20.386 1.00 70.62 128 THR A C 1
ATOM 920 O O . THR A 1 128 ? -11.828 7.724 21.519 1.00 70.62 128 THR A O 1
ATOM 923 N N . ALA A 1 129 ? -11.498 6.015 20.092 1.00 61.00 129 ALA A N 1
ATOM 924 C CA . ALA A 1 129 ? -11.753 4.957 21.075 1.00 61.00 129 ALA A CA 1
ATOM 925 C C . ALA A 1 129 ? -10.823 5.042 22.303 1.00 61.00 129 ALA A C 1
ATOM 927 O O . ALA A 1 129 ? -11.256 4.840 23.434 1.00 61.00 129 ALA A O 1
ATOM 928 N N . GLY A 1 130 ? -9.548 5.400 22.103 1.00 55.38 130 GLY A N 1
ATOM 929 C CA . GLY A 1 130 ? -8.601 5.576 23.208 1.00 55.38 130 GLY A CA 1
ATOM 930 C C . GLY A 1 130 ? -8.943 6.744 24.143 1.00 55.38 130 GLY A C 1
ATOM 931 O O . GLY A 1 130 ? -8.693 6.653 25.338 1.00 55.38 130 GLY A O 1
ATOM 932 N N . ILE A 1 131 ? -9.540 7.824 23.626 1.00 59.34 131 ILE A N 1
ATOM 933 C CA . ILE A 1 131 ? -9.934 8.994 24.432 1.00 59.34 131 ILE A CA 1
ATOM 934 C C . ILE A 1 131 ? -11.164 8.676 25.292 1.00 59.34 131 ILE A C 1
ATOM 936 O O . ILE A 1 131 ? -11.255 9.130 26.431 1.00 59.34 131 ILE A O 1
ATOM 940 N N . GLU A 1 132 ? -12.105 7.897 24.760 1.00 54.69 132 GLU A N 1
ATOM 941 C CA . GLU A 1 132 ? -13.316 7.486 25.479 1.00 54.69 132 GLU A CA 1
ATOM 942 C C . GLU A 1 132 ? -12.999 6.573 26.670 1.00 54.69 132 GLU A C 1
ATOM 944 O O . GLU A 1 132 ? -13.539 6.782 27.755 1.00 54.69 132 GLU A O 1
ATOM 949 N N . VAL A 1 133 ? -12.060 5.633 26.506 1.00 54.44 133 VAL A N 1
ATOM 950 C CA . VAL A 1 133 ? -11.611 4.749 27.595 1.00 54.44 133 VAL A CA 1
ATOM 951 C C . VAL A 1 133 ? -10.919 5.536 28.709 1.00 54.44 133 VAL A C 1
ATOM 953 O O . VAL A 1 133 ? -11.217 5.316 29.878 1.00 54.44 133 VAL A O 1
ATOM 956 N N . THR A 1 134 ? -10.042 6.492 28.380 1.00 57.84 134 THR A N 1
ATOM 957 C CA . THR A 1 134 ? -9.375 7.313 29.406 1.00 57.84 134 THR A CA 1
ATOM 958 C C . THR A 1 134 ? -10.380 8.114 30.235 1.00 57.84 134 THR A C 1
ATOM 960 O O . THR A 1 134 ? -10.275 8.142 31.456 1.00 57.84 134 THR A O 1
ATOM 963 N N . LYS A 1 135 ? -11.408 8.694 29.600 1.00 56.03 135 LYS A N 1
ATOM 964 C CA . LYS A 1 135 ? -12.456 9.439 30.316 1.00 56.03 135 LYS A CA 1
ATOM 965 C C . LYS A 1 135 ? -13.295 8.569 31.257 1.00 56.03 135 LYS A C 1
ATOM 967 O O . LYS A 1 135 ? -13.795 9.094 32.242 1.00 56.03 135 LYS A O 1
ATOM 972 N N . GLN A 1 136 ? -13.459 7.275 30.972 1.00 50.38 136 GLN A N 1
ATOM 973 C CA . GLN A 1 136 ? -14.164 6.341 31.862 1.00 50.38 136 GLN A CA 1
ATOM 974 C C . GLN A 1 136 ? -13.329 5.903 33.070 1.00 50.38 136 GLN A C 1
ATOM 976 O O . GLN A 1 136 ? -13.898 5.479 34.065 1.00 50.38 136 GLN A O 1
ATOM 981 N N . ILE A 1 137 ? -11.998 5.979 32.989 1.00 59.88 137 ILE A N 1
ATOM 982 C CA . ILE A 1 137 ? -11.101 5.640 34.106 1.00 59.88 137 ILE A CA 1
ATOM 983 C C . ILE A 1 137 ? -10.973 6.820 35.087 1.00 59.88 137 ILE A C 1
ATOM 985 O O . ILE A 1 137 ? -10.681 6.617 36.261 1.00 59.88 137 ILE A O 1
ATOM 989 N N . GLU A 1 138 ? -11.186 8.049 34.613 1.00 52.09 138 GLU A N 1
ATOM 990 C CA . GLU A 1 138 ? -11.121 9.277 35.419 1.00 52.09 138 GLU A CA 1
ATOM 991 C C . GLU A 1 138 ? -12.449 9.649 36.118 1.00 52.09 138 GLU A C 1
ATOM 993 O O . GLU A 1 138 ? -12.482 10.643 36.846 1.00 52.09 138 GLU A O 1
ATOM 998 N N . GLN A 1 139 ? -13.530 8.884 35.909 1.00 46.56 139 GLN A N 1
ATOM 999 C CA . GLN A 1 139 ? -14.843 9.054 36.559 1.00 46.56 139 GLN A CA 1
ATOM 1000 C C . GLN A 1 139 ? -15.076 8.001 37.643 1.00 46.56 139 GLN A C 1
ATOM 1002 O O . GLN A 1 139 ? -15.694 8.369 38.668 1.00 46.56 139 GLN A O 1
#

Organism: NCBI:txid268735

pLDDT: mean 84.02, std 14.74, range [39.38, 96.62]

Secondary structure (DSSP, 8-state):
-------SHHHHHHHHHHHHHHHHHHHHHHHHHHHHHH-TT-BTTS-HHHHHHHHHHHHHHHHHHHHHT-HHHHHHHHHHHHHHHHHHHTTSS-B--SS-HHHHHHHHHHHHHHHHHHHHHHHHHHHHHHHHHHHHH--

Radius of gyration: 18.77 Å; chains: 1; bounding box: 61×26×58 Å

Sequence (139 aa):
MTGDEQPRKPVAVGLLVDTLTTALLIVWAIAALMASVVAPDLIGNLVTPLSAGSMALIGLLLLWAVLRNSRILFGMLALGTIGVMVGSWTGTIRWAVPYDTTMAATSMAGAAGIVAVALVFKTIQLGTAGIEVTKQIEQ

Foldseek 3Di:
DDDPPPPPPPVVVVVVLLVVLLVLLLVQLVVLQVCLPVPQCQQVVDDSCCSSVVSPVLSVLSVVCSVVLDLVSLVVSLVVLQVQLVCLCVVVTFGPDPDDRNVRSNVSSVSSVVNSVSSVVSNVVVVVVVVVVVVVVVD